Protein AF-A0A847ND89-F1 (afdb_monomer_lite)

Sequence (119 aa):
FMDPLADKLLVTGAFLVLIQFGRIEAWMVFVILAREFAVSGLRTLAAAQNVIIAASSYGKIKTVAQIIAIVVLLLDNYPFSIINLPMDFIMTYASLIITVISGIDYFIKNMHILKKYKQ

pLDDT: mean 84.26, std 10.6, range [39.5, 95.25]

Structure (mmCIF, N/CA/C/O backbone):
data_AF-A0A847ND89-F1
#
_entry.id   AF-A0A847ND89-F1
#
loop_
_atom_site.group_PDB
_atom_site.id
_atom_site.type_symbol
_atom_site.label_atom_id
_atom_site.label_alt_id
_atom_site.label_comp_id
_atom_site.label_asym_id
_atom_site.label_entity_id
_atom_site.label_seq_id
_atom_site.pdbx_PDB_ins_code
_atom_site.Cartn_x
_atom_site.Cartn_y
_atom_site.Cartn_z
_atom_site.occupancy
_atom_site.B_iso_or_equiv
_atom_site.auth_seq_id
_atom_site.auth_comp_id
_atom_site.auth_asym_id
_atom_site.auth_atom_id
_atom_site.pdbx_PDB_model_num
ATOM 1 N N . PHE A 1 1 ? -11.890 16.194 3.950 1.00 59.97 1 PHE A N 1
ATOM 2 C CA . PHE A 1 1 ? -12.329 14.820 3.600 1.00 59.97 1 PHE A CA 1
ATOM 3 C C . PHE A 1 1 ? -11.927 14.386 2.189 1.00 59.97 1 PHE A C 1
ATOM 5 O O . PHE A 1 1 ? -11.955 13.188 1.938 1.00 59.97 1 PHE A O 1
ATOM 12 N N . MET A 1 2 ? -11.542 15.300 1.286 1.00 68.19 2 MET A N 1
ATOM 13 C CA . MET A 1 2 ? -11.107 14.937 -0.071 1.00 68.19 2 MET A CA 1
ATOM 14 C C . MET A 1 2 ? -9.680 14.366 -0.109 1.00 68.19 2 MET A C 1
ATOM 16 O O . MET A 1 2 ? -9.445 13.410 -0.840 1.00 68.19 2 MET A O 1
ATOM 20 N N . ASP A 1 3 ? -8.770 14.861 0.733 1.00 76.19 3 ASP A N 1
ATOM 21 C CA . ASP A 1 3 ? -7.351 14.455 0.705 1.00 76.19 3 ASP A CA 1
ATOM 22 C C . ASP A 1 3 ? -7.141 12.939 0.928 1.00 76.19 3 ASP A C 1
ATOM 24 O O . ASP A 1 3 ? -6.522 12.293 0.086 1.00 76.19 3 ASP A O 1
ATOM 28 N N . PRO A 1 4 ? -7.768 12.290 1.935 1.00 73.38 4 PRO A N 1
ATOM 29 C CA . PRO A 1 4 ? -7.612 10.844 2.141 1.00 73.38 4 PRO A CA 1
ATOM 30 C C . PRO A 1 4 ? -8.290 9.977 1.068 1.00 73.38 4 PRO A C 1
ATOM 32 O O . PRO A 1 4 ? -8.044 8.771 0.987 1.00 73.38 4 PRO A O 1
ATOM 35 N N . LEU A 1 5 ? -9.215 10.559 0.300 1.00 77.25 5 LEU A N 1
ATOM 36 C CA . LEU A 1 5 ? -9.884 9.887 -0.809 1.00 77.25 5 LEU A CA 1
ATOM 37 C C . LEU A 1 5 ? -9.002 9.928 -2.060 1.00 77.25 5 LEU A C 1
ATOM 39 O O . LEU A 1 5 ? -8.850 8.902 -2.721 1.00 77.25 5 LEU A O 1
ATOM 43 N N . ALA A 1 6 ? -8.370 11.073 -2.327 1.00 86.12 6 ALA A N 1
ATOM 44 C CA . ALA A 1 6 ? -7.402 11.228 -3.405 1.00 86.12 6 ALA A CA 1
ATOM 45 C C . ALA A 1 6 ? -6.213 10.267 -3.242 1.00 86.12 6 ALA A C 1
ATOM 47 O O . ALA A 1 6 ? -5.874 9.562 -4.190 1.00 86.12 6 ALA A O 1
ATOM 48 N N . ASP A 1 7 ? -5.661 10.143 -2.030 1.00 82.19 7 ASP A N 1
ATOM 49 C CA . ASP A 1 7 ? -4.548 9.224 -1.746 1.00 82.19 7 ASP A CA 1
ATOM 50 C C . ASP A 1 7 ? -4.887 7.768 -2.100 1.00 82.19 7 ASP A C 1
ATOM 52 O O . ASP A 1 7 ? -4.098 7.049 -2.717 1.00 82.19 7 ASP A O 1
ATOM 56 N N . LYS A 1 8 ? -6.098 7.319 -1.752 1.00 82.75 8 LYS A N 1
ATOM 57 C CA . LYS A 1 8 ? -6.554 5.958 -2.065 1.00 82.75 8 LYS A CA 1
ATOM 58 C C . LYS A 1 8 ? -6.762 5.752 -3.554 1.00 82.75 8 LYS A C 1
ATOM 60 O O . LYS A 1 8 ? -6.426 4.681 -4.060 1.00 82.75 8 LYS A O 1
ATOM 65 N N . LEU A 1 9 ? -7.313 6.747 -4.246 1.00 88.62 9 LEU A N 1
ATOM 66 C CA . LEU A 1 9 ? -7.486 6.689 -5.695 1.00 88.62 9 LEU A CA 1
ATOM 67 C C . LEU A 1 9 ? -6.137 6.637 -6.411 1.00 88.62 9 LEU A C 1
ATOM 69 O O . LEU A 1 9 ? -5.992 5.846 -7.336 1.00 88.62 9 LEU A O 1
ATOM 73 N N . LEU A 1 10 ? -5.141 7.394 -5.946 1.00 90.06 10 LEU A N 1
ATOM 74 C CA . LEU A 1 10 ? -3.787 7.377 -6.498 1.00 90.06 10 LEU A CA 1
ATOM 75 C C . LEU A 1 10 ? -3.145 5.992 -6.365 1.00 90.06 10 LEU A C 1
ATOM 77 O O . LEU A 1 10 ? -2.677 5.431 -7.355 1.00 90.06 10 LEU A O 1
ATOM 81 N N . VAL A 1 11 ? -3.179 5.402 -5.166 1.00 89.44 11 VAL A N 1
ATOM 82 C CA . VAL A 1 11 ? -2.620 4.060 -4.925 1.00 89.44 11 VAL A CA 1
ATOM 83 C C . VAL A 1 11 ? -3.372 2.992 -5.724 1.00 89.44 11 VAL A C 1
ATOM 85 O O . VAL A 1 11 ? -2.754 2.112 -6.319 1.00 89.44 11 VAL A O 1
ATOM 88 N N . THR A 1 12 ? -4.703 3.079 -5.779 1.00 91.12 12 THR A N 1
ATOM 89 C CA . THR A 1 12 ? -5.534 2.137 -6.544 1.00 91.12 12 THR A CA 1
ATOM 90 C C . THR A 1 12 ? -5.259 2.250 -8.043 1.00 91.12 12 THR A C 1
ATOM 92 O O . THR A 1 12 ? -5.064 1.234 -8.703 1.00 91.12 12 THR A O 1
ATOM 95 N N . GLY A 1 13 ? -5.179 3.471 -8.576 1.00 93.44 13 GLY A N 1
ATOM 96 C CA . GLY A 1 13 ? -4.860 3.730 -9.978 1.00 93.44 13 GLY A CA 1
ATOM 97 C C . GLY A 1 13 ? -3.484 3.194 -10.367 1.00 93.44 13 GLY A C 1
ATOM 98 O O . GLY A 1 13 ? -3.361 2.533 -11.395 1.00 93.44 13 GLY A O 1
ATOM 99 N N . ALA A 1 14 ? -2.474 3.387 -9.512 1.00 93.00 14 ALA A N 1
ATOM 100 C CA . ALA A 1 14 ? -1.143 2.828 -9.731 1.00 93.00 14 ALA A CA 1
ATOM 101 C C . ALA A 1 14 ? -1.179 1.295 -9.854 1.00 93.00 14 ALA A C 1
ATOM 103 O O . ALA A 1 14 ? -0.618 0.743 -10.797 1.00 93.00 14 ALA A O 1
ATOM 104 N N . PHE A 1 15 ? -1.891 0.596 -8.962 1.00 93.06 15 PHE A N 1
ATOM 105 C CA . PHE A 1 15 ? -2.023 -0.859 -9.070 1.00 93.06 15 PHE A CA 1
ATOM 106 C C . PHE A 1 15 ? -2.792 -1.313 -10.307 1.00 93.06 15 PHE A C 1
ATOM 108 O O . PHE A 1 15 ? -2.399 -2.302 -10.915 1.00 93.06 15 PHE A O 1
ATOM 115 N N . LEU A 1 16 ? -3.859 -0.611 -10.698 1.00 94.00 16 LEU A N 1
ATOM 116 C CA . LEU A 1 16 ? -4.618 -0.954 -11.904 1.00 94.00 16 LEU A CA 1
ATOM 117 C C . LEU A 1 16 ? -3.744 -0.882 -13.159 1.00 94.00 16 LEU A C 1
ATOM 119 O O . LEU A 1 16 ? -3.769 -1.796 -13.980 1.00 94.00 16 LEU A O 1
ATOM 123 N N . VAL A 1 17 ? -2.924 0.163 -13.270 1.00 94.69 17 VAL A N 1
ATOM 124 C CA . VAL A 1 17 ? -1.956 0.307 -14.363 1.00 94.69 17 VAL A CA 1
ATOM 125 C C . VAL A 1 17 ? -0.917 -0.819 -14.324 1.00 94.69 17 VAL A C 1
ATOM 127 O O . VAL A 1 17 ? -0.616 -1.419 -15.352 1.00 94.69 17 VAL A O 1
ATOM 130 N N . LEU A 1 18 ? -0.407 -1.175 -13.142 1.00 93.25 18 LEU A N 1
ATOM 131 C CA . LEU A 1 18 ? 0.553 -2.275 -12.990 1.00 93.25 18 LEU A CA 1
ATOM 132 C C . LEU A 1 18 ? -0.039 -3.649 -13.349 1.00 93.25 18 LEU A C 1
ATOM 134 O O . LEU A 1 18 ? 0.671 -4.471 -13.928 1.00 93.25 18 LEU A O 1
ATOM 138 N N . ILE A 1 19 ? -1.323 -3.889 -13.058 1.00 94.94 19 ILE A N 1
ATOM 139 C CA . ILE A 1 19 ? -2.045 -5.088 -13.519 1.00 94.94 19 ILE A CA 1
ATOM 140 C C . ILE A 1 19 ? -2.109 -5.096 -15.047 1.00 94.94 19 ILE A C 1
ATOM 142 O O . ILE A 1 19 ? -1.826 -6.117 -15.665 1.00 94.94 19 ILE A O 1
ATOM 146 N N . GLN A 1 20 ? -2.456 -3.962 -15.664 1.00 94.88 20 GLN A N 1
ATOM 147 C CA . GLN A 1 20 ? -2.557 -3.850 -17.121 1.00 94.88 20 GLN A CA 1
ATOM 148 C C . GLN A 1 20 ? -1.221 -4.141 -17.820 1.00 94.88 20 GLN A C 1
ATOM 150 O O . GLN A 1 20 ? -1.211 -4.738 -18.894 1.00 94.88 20 GLN A O 1
ATOM 155 N N . PHE A 1 21 ? -0.100 -3.762 -17.203 1.00 92.94 21 PHE A N 1
ATOM 156 C CA . PHE A 1 21 ? 1.243 -4.087 -17.688 1.00 92.94 21 PHE A CA 1
ATOM 157 C C . PHE A 1 21 ? 1.720 -5.505 -17.329 1.00 92.94 21 PHE A C 1
ATOM 159 O O . PHE A 1 21 ? 2.850 -5.856 -17.652 1.00 92.94 21 PHE A O 1
ATOM 166 N N . GLY A 1 22 ? 0.899 -6.320 -16.658 1.00 90.75 22 GLY A N 1
ATOM 167 C CA . GLY A 1 22 ? 1.260 -7.684 -16.262 1.00 90.75 22 GLY A CA 1
ATOM 168 C C . GLY A 1 22 ? 2.357 -7.756 -15.196 1.00 90.75 22 GLY A C 1
ATOM 169 O O . GLY A 1 22 ? 3.008 -8.785 -15.061 1.00 90.75 22 GLY A O 1
ATOM 170 N N . ARG A 1 23 ? 2.585 -6.669 -14.447 1.00 90.31 23 ARG A N 1
ATOM 171 C CA . ARG A 1 23 ? 3.659 -6.581 -13.440 1.00 90.31 23 ARG A CA 1
ATOM 172 C C . ARG A 1 23 ? 3.232 -7.052 -12.055 1.00 90.31 23 ARG A C 1
ATOM 174 O O . ARG A 1 23 ? 4.070 -7.347 -11.213 1.00 90.31 23 ARG A O 1
ATOM 181 N N . ILE A 1 24 ? 1.930 -7.099 -11.797 1.00 93.12 24 ILE A N 1
ATOM 182 C CA . ILE A 1 24 ? 1.368 -7.597 -10.544 1.00 93.12 24 ILE A CA 1
ATOM 183 C C . ILE A 1 24 ? 0.079 -8.360 -10.817 1.00 93.12 24 ILE A C 1
ATOM 185 O O . ILE A 1 24 ? -0.744 -7.960 -11.640 1.00 93.12 24 ILE A O 1
ATOM 189 N N . GLU A 1 25 ? -0.113 -9.445 -10.079 1.00 94.12 25 GLU A N 1
ATOM 190 C CA . GLU A 1 25 ? -1.316 -10.256 -10.172 1.00 94.12 25 GLU A CA 1
ATOM 191 C C . GLU A 1 25 ? -2.529 -9.539 -9.566 1.00 94.12 25 GLU A C 1
ATOM 193 O O . GLU A 1 25 ? -2.489 -9.030 -8.439 1.00 94.12 25 GLU A O 1
ATOM 198 N N . ALA A 1 26 ? -3.656 -9.563 -10.282 1.00 93.50 26 ALA A N 1
ATOM 199 C CA . ALA A 1 26 ? -4.879 -8.873 -9.869 1.00 93.50 26 ALA A CA 1
ATOM 200 C C . ALA A 1 26 ? -5.398 -9.332 -8.493 1.00 93.50 26 ALA A C 1
ATOM 202 O O . ALA A 1 26 ? -5.933 -8.528 -7.727 1.00 93.50 26 ALA A O 1
ATOM 203 N N . TRP A 1 27 ? -5.202 -10.606 -8.138 1.00 95.25 27 TRP A N 1
ATOM 204 C CA . TRP A 1 27 ? -5.627 -11.139 -6.843 1.00 95.25 27 TRP A CA 1
ATOM 205 C C . TRP A 1 27 ? -4.839 -10.532 -5.669 1.00 95.25 27 TRP A C 1
ATOM 207 O O . TRP A 1 27 ? -5.415 -10.304 -4.605 1.00 95.25 27 TRP A O 1
ATOM 217 N N . MET A 1 28 ? -3.551 -10.208 -5.854 1.00 92.81 28 MET A N 1
ATOM 218 C CA . MET A 1 28 ? -2.737 -9.563 -4.813 1.00 92.81 28 MET A CA 1
ATOM 219 C C . MET A 1 28 ? -3.242 -8.147 -4.556 1.00 92.81 28 MET A C 1
ATOM 221 O O . MET A 1 28 ? -3.460 -7.749 -3.410 1.00 92.81 28 MET A O 1
ATOM 225 N N . VAL A 1 29 ? -3.492 -7.403 -5.636 1.00 92.81 29 VAL A N 1
ATOM 226 C CA . VAL A 1 29 ? -4.066 -6.056 -5.571 1.00 92.81 29 VAL A CA 1
ATOM 227 C C . VAL A 1 29 ? -5.436 -6.087 -4.903 1.00 92.81 29 VAL A C 1
ATOM 229 O O . VAL A 1 29 ? -5.707 -5.261 -4.032 1.00 92.81 29 VAL A O 1
ATOM 232 N N . PHE A 1 30 ? -6.282 -7.061 -5.243 1.00 93.50 30 PHE A N 1
ATOM 233 C CA . PHE A 1 30 ? -7.589 -7.222 -4.616 1.00 93.50 30 PHE A CA 1
ATOM 234 C C . PHE A 1 30 ? -7.482 -7.382 -3.093 1.00 93.50 30 PHE A C 1
ATOM 236 O O . PHE A 1 30 ? -8.166 -6.667 -2.363 1.00 93.50 30 PHE A O 1
ATOM 243 N N . VAL A 1 31 ? -6.592 -8.251 -2.597 1.00 92.81 31 VAL A N 1
ATOM 244 C CA . VAL A 1 31 ? -6.370 -8.439 -1.149 1.00 92.81 31 VAL A CA 1
ATOM 245 C C . VAL A 1 31 ? -5.916 -7.138 -0.484 1.00 92.81 31 VAL A C 1
ATOM 247 O O . VAL A 1 31 ? -6.422 -6.760 0.578 1.00 92.81 31 VAL A O 1
ATOM 250 N N . ILE A 1 32 ? -4.986 -6.430 -1.124 1.00 90.75 32 ILE A N 1
ATOM 251 C CA . ILE A 1 32 ? -4.454 -5.164 -0.624 1.00 90.75 32 ILE A CA 1
ATOM 252 C C . ILE A 1 32 ? -5.562 -4.107 -0.507 1.00 90.75 32 ILE A C 1
ATOM 254 O O . ILE A 1 32 ? -5.700 -3.466 0.538 1.00 90.75 32 ILE A O 1
ATOM 258 N N . LEU A 1 33 ? -6.378 -3.946 -1.552 1.00 90.50 33 LEU A N 1
ATOM 259 C CA . LEU A 1 33 ? -7.484 -2.989 -1.577 1.00 90.50 33 LEU A CA 1
ATOM 260 C C . LEU A 1 33 ? -8.596 -3.375 -0.599 1.00 90.50 33 LEU A C 1
ATOM 262 O O . LEU A 1 33 ? -9.061 -2.523 0.159 1.00 90.50 33 LEU A O 1
ATOM 266 N N . ALA A 1 34 ? -8.987 -4.651 -0.556 1.00 90.44 34 ALA A N 1
ATOM 267 C CA . ALA A 1 34 ? -10.001 -5.155 0.366 1.00 90.44 34 ALA A CA 1
ATOM 268 C C . ALA A 1 34 ? -9.657 -4.795 1.815 1.00 90.44 34 ALA A C 1
ATOM 270 O O . ALA A 1 34 ? -10.502 -4.274 2.545 1.00 90.44 34 ALA A O 1
ATOM 271 N N . ARG A 1 35 ? -8.390 -4.968 2.214 1.00 87.12 35 ARG A N 1
ATOM 272 C CA . ARG A 1 35 ? -7.907 -4.557 3.537 1.00 87.12 35 ARG A CA 1
ATOM 273 C C . ARG A 1 35 ? -8.052 -3.052 3.764 1.00 87.12 35 ARG A C 1
ATOM 275 O O . ARG A 1 35 ? -8.475 -2.644 4.846 1.00 87.12 35 ARG A O 1
ATOM 282 N N . GLU A 1 36 ? -7.694 -2.216 2.790 1.00 85.31 36 GLU A N 1
ATOM 283 C CA . GLU A 1 36 ? -7.787 -0.753 2.917 1.00 85.31 36 GLU A CA 1
ATOM 284 C C . GLU A 1 36 ? -9.221 -0.272 3.130 1.00 85.31 36 GLU A C 1
ATOM 286 O O . GLU A 1 36 ? -9.473 0.563 4.010 1.00 85.31 36 GLU A O 1
ATOM 291 N N . PHE A 1 37 ? -10.164 -0.827 2.369 1.00 86.00 37 PHE A N 1
ATOM 292 C CA . PHE A 1 37 ? -11.586 -0.541 2.533 1.00 86.00 37 PHE A CA 1
ATOM 293 C C . PHE A 1 37 ? -12.106 -1.057 3.874 1.00 86.00 37 PHE A C 1
ATOM 295 O O . PHE A 1 37 ? -12.782 -0.315 4.583 1.00 86.00 37 PHE A O 1
ATOM 302 N N . ALA A 1 38 ? -11.728 -2.272 4.271 1.00 87.00 38 ALA A N 1
ATOM 303 C CA . ALA A 1 38 ? -12.172 -2.902 5.508 1.00 87.00 38 ALA A CA 1
ATOM 304 C C . ALA A 1 38 ? -11.736 -2.123 6.765 1.00 87.00 38 ALA A C 1
ATOM 306 O O . ALA A 1 38 ? -12.560 -1.805 7.624 1.00 87.00 38 ALA A O 1
ATOM 307 N N . VAL A 1 39 ? -10.459 -1.734 6.851 1.00 84.69 39 VAL A N 1
ATOM 308 C CA . VAL A 1 39 ? -9.931 -0.935 7.974 1.00 84.69 39 VAL A CA 1
ATOM 309 C C . VAL A 1 39 ? -10.540 0.466 8.002 1.00 84.69 39 VAL A C 1
ATOM 311 O O . VAL A 1 39 ? -10.869 0.982 9.070 1.00 84.69 39 VAL A O 1
ATOM 314 N N . SER A 1 40 ? -10.730 1.080 6.833 1.00 85.31 40 SER A N 1
ATOM 315 C CA . SER A 1 40 ? -11.376 2.392 6.739 1.00 85.31 40 SER A CA 1
ATOM 316 C C . SER A 1 40 ? -12.837 2.339 7.176 1.00 85.31 40 SER A C 1
ATOM 318 O O . SER A 1 40 ? -13.263 3.181 7.959 1.00 85.31 40 SER A O 1
ATOM 320 N N . GLY A 1 41 ? -13.584 1.330 6.719 1.00 85.81 41 GLY A N 1
ATOM 321 C CA . GLY A 1 41 ? -14.973 1.110 7.107 1.00 85.81 41 GLY A CA 1
ATOM 322 C C . GLY A 1 41 ? -15.109 0.890 8.609 1.00 85.81 41 GLY A C 1
ATOM 323 O O . GLY A 1 41 ? -15.934 1.539 9.246 1.00 85.81 41 GLY A O 1
ATOM 324 N N . LEU A 1 42 ? -14.235 0.069 9.202 1.00 84.00 42 LEU A N 1
ATOM 325 C CA . LEU A 1 42 ? -14.232 -0.167 10.646 1.00 84.00 42 LEU A CA 1
ATOM 326 C C . LEU A 1 42 ? -14.011 1.122 11.447 1.00 84.00 42 LEU A C 1
ATOM 328 O O . LEU A 1 42 ? -14.706 1.368 12.432 1.00 84.00 42 LEU A O 1
ATOM 332 N N . ARG A 1 43 ? -13.081 1.976 11.004 1.00 82.81 43 ARG A N 1
ATOM 333 C CA . ARG A 1 43 ? -12.848 3.285 11.629 1.00 82.81 43 ARG A CA 1
ATOM 334 C C . ARG A 1 43 ? -14.056 4.200 11.527 1.00 82.81 43 ARG A C 1
ATOM 336 O O . ARG A 1 43 ? -14.387 4.853 12.511 1.00 82.81 43 ARG A O 1
ATOM 343 N N . THR A 1 44 ? -14.700 4.251 10.364 1.00 84.31 44 THR A N 1
ATOM 344 C CA . THR A 1 44 ? -15.897 5.074 10.165 1.00 84.31 44 THR A CA 1
ATOM 345 C C . THR A 1 44 ? -17.043 4.599 11.058 1.00 84.31 44 THR A C 1
ATOM 347 O O . THR A 1 44 ? -17.691 5.423 11.698 1.00 84.31 44 THR A O 1
ATOM 350 N N . LEU A 1 45 ? -17.249 3.283 11.174 1.00 83.94 45 LEU A N 1
ATOM 351 C CA . LEU A 1 45 ? -18.269 2.704 12.055 1.00 83.94 45 LEU A CA 1
ATOM 352 C C . LEU A 1 45 ? -17.998 3.002 13.536 1.00 83.94 45 LEU A C 1
ATOM 354 O O . LEU A 1 45 ? -18.919 3.363 14.262 1.00 83.94 45 LEU A O 1
ATOM 358 N N . ALA A 1 46 ? -16.746 2.896 13.985 1.00 83.31 46 ALA A N 1
ATOM 359 C CA . ALA A 1 46 ? -16.383 3.213 15.365 1.00 83.31 46 ALA A CA 1
ATOM 360 C C . ALA A 1 46 ? -16.523 4.712 15.679 1.00 83.31 46 ALA A C 1
ATOM 362 O O . ALA A 1 46 ? -17.047 5.079 16.731 1.00 83.31 46 ALA A O 1
ATOM 363 N N . ALA A 1 47 ? -16.130 5.582 14.741 1.00 83.38 47 ALA A N 1
ATOM 364 C CA . ALA A 1 47 ? -16.281 7.028 14.882 1.00 83.38 47 ALA A CA 1
ATOM 365 C C . ALA A 1 47 ? -17.756 7.448 14.994 1.00 83.38 47 ALA A C 1
ATOM 367 O O . ALA A 1 47 ? -18.076 8.315 15.803 1.00 83.38 47 ALA A O 1
ATOM 368 N N . ALA A 1 48 ? -18.661 6.786 14.262 1.00 83.31 48 ALA A N 1
ATOM 369 C CA . ALA A 1 48 ? -20.105 7.003 14.386 1.00 83.31 48 ALA A CA 1
ATOM 370 C C . ALA A 1 48 ? -20.656 6.676 15.791 1.00 83.31 48 ALA A C 1
ATOM 372 O O . ALA A 1 48 ? -21.740 7.127 16.146 1.00 83.31 48 ALA A O 1
ATOM 373 N N . GLN A 1 49 ? -19.907 5.922 16.602 1.00 80.12 49 GLN A N 1
ATOM 374 C CA . GLN A 1 49 ? -20.256 5.553 17.977 1.00 80.12 49 GLN A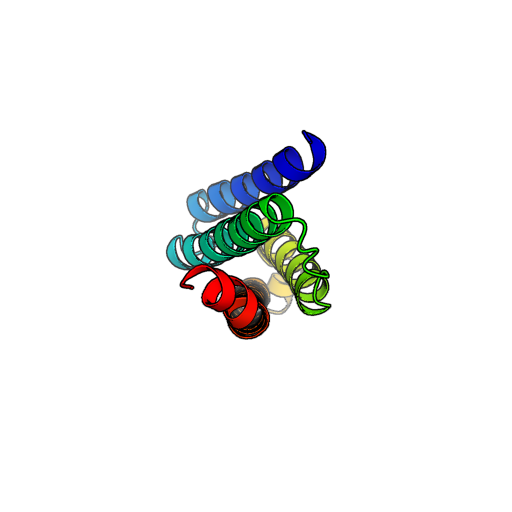 CA 1
ATOM 375 C C . GLN A 1 49 ? -19.449 6.324 19.028 1.00 80.12 49 GLN A C 1
ATOM 377 O O . GLN A 1 49 ? -19.428 5.935 20.194 1.00 80.12 49 GLN A O 1
ATOM 382 N N . ASN A 1 50 ? -18.758 7.398 18.634 1.00 81.31 50 ASN A N 1
ATOM 383 C CA . ASN A 1 50 ? -17.837 8.149 19.493 1.00 81.31 50 ASN A CA 1
ATOM 384 C C . ASN A 1 50 ? -16.681 7.299 20.062 1.00 81.31 50 ASN A C 1
ATOM 386 O O . ASN A 1 50 ? -16.061 7.676 21.057 1.00 81.31 50 ASN A O 1
ATOM 390 N N . VAL A 1 51 ? -16.355 6.165 19.427 1.00 79.75 51 VAL A N 1
ATOM 391 C CA . VAL A 1 51 ? -15.193 5.343 19.783 1.00 79.75 51 VAL A CA 1
ATOM 392 C C . VAL A 1 51 ? -14.042 5.671 18.842 1.00 79.75 51 VAL A C 1
ATOM 394 O O . VAL A 1 51 ? -14.095 5.429 17.635 1.00 79.75 51 VAL A O 1
ATOM 397 N N . ILE A 1 52 ? -12.960 6.204 19.404 1.00 74.81 52 ILE A N 1
ATOM 398 C CA . ILE A 1 52 ? -11.764 6.551 18.639 1.00 74.81 52 ILE A CA 1
ATOM 399 C C . ILE A 1 52 ? -10.848 5.330 18.587 1.00 74.81 52 ILE A C 1
ATOM 401 O O . ILE A 1 52 ? -10.179 4.996 19.564 1.00 74.81 52 ILE A O 1
ATOM 405 N N . ILE A 1 53 ? -10.787 4.673 17.428 1.00 76.56 53 ILE A N 1
ATOM 406 C CA . ILE A 1 53 ? -9.781 3.637 17.189 1.00 76.56 53 ILE A CA 1
ATOM 407 C C . ILE A 1 53 ? -8.448 4.309 16.857 1.00 76.56 53 ILE A C 1
ATOM 409 O O . ILE A 1 53 ? -8.298 4.938 15.804 1.00 76.56 53 ILE A O 1
ATOM 413 N N . ALA A 1 54 ? -7.465 4.141 17.741 1.00 69.44 54 ALA A N 1
ATOM 414 C CA . ALA A 1 54 ? -6.108 4.616 17.512 1.00 69.44 54 ALA A CA 1
ATOM 415 C C . ALA A 1 54 ? -5.473 3.933 16.287 1.00 69.44 54 ALA A C 1
ATOM 417 O O . ALA A 1 54 ? -5.662 2.740 16.028 1.00 69.44 54 ALA A O 1
ATOM 418 N N . ALA A 1 55 ? -4.692 4.695 15.521 1.00 64.75 55 ALA A N 1
ATOM 419 C CA . ALA A 1 55 ? -3.924 4.148 14.411 1.00 64.75 55 ALA A CA 1
ATOM 420 C C . ALA A 1 55 ? -2.839 3.198 14.946 1.00 64.75 55 ALA A C 1
ATOM 422 O O . ALA A 1 55 ? -2.024 3.593 15.778 1.00 64.75 55 ALA A O 1
ATOM 423 N N . SER A 1 56 ? -2.808 1.951 14.468 1.00 69.62 56 SER A N 1
ATOM 424 C CA . SER A 1 56 ? -1.749 1.009 14.840 1.00 69.62 56 SER A CA 1
ATOM 425 C C . SER A 1 56 ? -0.457 1.311 14.071 1.00 69.62 56 SER A C 1
ATOM 427 O O . SER A 1 56 ? -0.493 1.700 12.900 1.00 69.62 56 SER A O 1
ATOM 429 N N . SER A 1 57 ? 0.703 1.090 14.700 1.00 71.94 57 SER A N 1
ATOM 430 C CA . SER A 1 57 ? 2.022 1.262 14.061 1.00 71.94 57 SER A CA 1
ATOM 431 C C . SER A 1 57 ? 2.190 0.407 12.798 1.00 71.94 57 SER A C 1
ATOM 433 O O . SER A 1 57 ? 2.873 0.816 11.860 1.00 71.94 57 SER A O 1
ATOM 435 N N . TYR A 1 58 ? 1.487 -0.727 12.719 1.00 72.31 58 TYR A N 1
ATOM 436 C CA . TYR A 1 58 ? 1.433 -1.584 11.534 1.00 72.31 58 TYR A CA 1
ATOM 437 C C . TYR A 1 58 ? 0.871 -0.875 10.296 1.00 72.31 58 TYR A C 1
ATOM 439 O O . TYR A 1 58 ? 1.268 -1.200 9.180 1.00 72.31 58 TYR A O 1
ATOM 447 N N . GLY A 1 59 ? -0.007 0.120 10.473 1.00 71.06 59 GLY A N 1
ATOM 448 C CA . GLY A 1 59 ? -0.515 0.931 9.368 1.00 71.06 59 GLY A CA 1
ATOM 449 C C . GLY A 1 59 ? 0.587 1.725 8.662 1.00 71.06 59 GLY A C 1
ATOM 450 O O . GLY A 1 59 ? 0.588 1.791 7.438 1.00 71.06 59 GLY A O 1
ATOM 451 N N . LYS A 1 60 ? 1.564 2.252 9.416 1.00 78.19 60 LYS A N 1
ATOM 452 C CA . LYS A 1 60 ? 2.701 3.008 8.858 1.00 78.19 60 LYS A CA 1
ATOM 453 C C . LYS A 1 60 ? 3.674 2.108 8.098 1.00 78.19 60 LYS A C 1
ATOM 455 O O . LYS A 1 60 ? 4.125 2.459 7.014 1.00 78.19 60 LYS A O 1
ATOM 460 N N . ILE A 1 61 ? 3.983 0.935 8.652 1.00 82.62 61 ILE A N 1
ATOM 461 C CA . ILE A 1 61 ? 4.892 -0.030 8.009 1.00 82.62 61 ILE A CA 1
ATOM 462 C C . ILE A 1 61 ? 4.288 -0.507 6.686 1.00 82.62 61 ILE A C 1
ATOM 464 O O . ILE A 1 61 ? 4.972 -0.550 5.666 1.00 82.62 61 ILE A O 1
ATOM 468 N N . LYS A 1 62 ? 2.980 -0.784 6.685 1.00 84.56 62 LYS A N 1
ATOM 469 C CA . LYS A 1 62 ? 2.234 -1.172 5.490 1.00 84.56 62 LYS A CA 1
ATOM 470 C C . LYS A 1 62 ? 2.309 -0.111 4.393 1.00 84.56 62 LYS A C 1
ATOM 472 O O . LYS A 1 62 ? 2.571 -0.463 3.248 1.00 84.56 62 LYS A O 1
ATOM 477 N N . THR A 1 63 ? 2.102 1.170 4.711 1.00 84.44 63 THR A N 1
ATOM 478 C CA . THR A 1 63 ? 2.136 2.229 3.686 1.00 84.44 63 THR A CA 1
ATOM 479 C C . THR A 1 63 ? 3.523 2.379 3.076 1.00 84.44 63 THR A C 1
ATOM 481 O O . THR A 1 63 ? 3.635 2.491 1.861 1.00 84.44 63 THR A O 1
ATOM 484 N N . VAL A 1 64 ? 4.579 2.301 3.892 1.00 86.88 64 VAL A N 1
ATOM 485 C CA . VAL A 1 64 ? 5.961 2.340 3.394 1.00 86.88 64 VAL A CA 1
ATOM 486 C C . VAL A 1 64 ? 6.240 1.145 2.479 1.00 86.88 64 VAL A C 1
ATOM 488 O O . VAL A 1 64 ? 6.675 1.337 1.348 1.00 86.88 64 VAL A O 1
ATOM 491 N N . ALA A 1 65 ? 5.912 -0.076 2.913 1.00 88.44 65 ALA A N 1
ATOM 492 C CA . ALA A 1 65 ? 6.124 -1.284 2.112 1.00 88.44 65 ALA A CA 1
ATOM 493 C C . ALA A 1 65 ? 5.367 -1.246 0.774 1.00 88.44 65 ALA A C 1
ATOM 495 O O . ALA A 1 65 ? 5.883 -1.666 -0.257 1.00 88.44 65 ALA A O 1
ATOM 496 N N . GLN A 1 66 ? 4.141 -0.725 0.775 1.00 89.31 66 GLN A N 1
ATOM 497 C CA . GLN A 1 66 ? 3.311 -0.619 -0.422 1.00 89.31 66 GLN A CA 1
ATOM 498 C C . GLN A 1 66 ? 3.835 0.420 -1.416 1.00 89.31 66 GLN A C 1
ATOM 500 O O . GLN A 1 66 ? 3.865 0.144 -2.611 1.00 89.31 66 GLN A O 1
ATOM 505 N N . ILE A 1 67 ? 4.286 1.582 -0.939 1.00 91.12 67 ILE A N 1
ATOM 506 C CA . ILE A 1 67 ? 4.895 2.600 -1.802 1.00 91.12 67 ILE A CA 1
ATOM 507 C C . ILE A 1 67 ? 6.178 2.054 -2.435 1.00 91.12 67 ILE A C 1
ATOM 509 O O . ILE A 1 67 ? 6.361 2.200 -3.640 1.00 91.12 67 ILE A O 1
ATOM 513 N N . ILE A 1 68 ? 7.032 1.374 -1.660 1.00 90.19 68 ILE A N 1
ATOM 514 C CA . ILE A 1 68 ? 8.263 0.774 -2.196 1.00 90.19 68 ILE A CA 1
ATOM 515 C C . ILE A 1 68 ? 7.926 -0.281 -3.258 1.00 90.19 68 ILE A C 1
ATOM 517 O O . ILE A 1 68 ? 8.525 -0.260 -4.330 1.00 90.19 68 ILE A O 1
ATOM 521 N N . ALA A 1 69 ? 6.939 -1.151 -3.012 1.00 90.25 69 ALA A N 1
ATOM 522 C CA . ALA A 1 69 ? 6.490 -2.133 -4.001 1.00 90.25 69 ALA A CA 1
ATOM 523 C C . ALA A 1 69 ? 6.041 -1.462 -5.308 1.00 90.25 69 ALA A C 1
ATOM 525 O O . ALA A 1 69 ? 6.506 -1.840 -6.379 1.00 90.25 69 ALA A O 1
ATOM 526 N N . ILE A 1 70 ? 5.199 -0.426 -5.223 1.00 90.69 70 ILE A N 1
ATOM 527 C CA . ILE A 1 70 ? 4.725 0.322 -6.396 1.00 90.69 70 ILE A CA 1
ATOM 528 C C . ILE A 1 70 ? 5.898 0.941 -7.162 1.00 90.69 70 ILE A C 1
ATOM 530 O O . ILE A 1 70 ? 5.945 0.826 -8.381 1.00 90.69 70 ILE A O 1
ATOM 534 N N . VAL A 1 71 ? 6.855 1.570 -6.474 1.00 92.44 71 VAL A N 1
ATOM 535 C CA . VAL A 1 71 ? 8.015 2.203 -7.122 1.00 92.44 71 VAL A CA 1
ATOM 536 C C . VAL A 1 71 ? 8.877 1.170 -7.847 1.00 92.44 71 VAL A C 1
ATOM 538 O O . VAL A 1 71 ? 9.213 1.380 -9.009 1.00 92.44 71 VAL A O 1
ATOM 541 N N . VAL A 1 72 ? 9.198 0.043 -7.205 1.00 91.31 72 VAL A N 1
ATOM 542 C CA . VAL A 1 72 ? 10.011 -1.018 -7.825 1.00 91.31 72 VAL A CA 1
ATOM 543 C C . VAL A 1 72 ? 9.294 -1.623 -9.037 1.00 91.31 72 VAL A C 1
ATOM 545 O O . VAL A 1 72 ? 9.915 -1.822 -10.080 1.00 91.31 72 VAL A O 1
ATOM 548 N N . LEU A 1 73 ? 7.981 -1.848 -8.935 1.00 90.88 73 LEU A N 1
ATOM 549 C CA . LEU A 1 73 ? 7.157 -2.337 -10.042 1.00 90.88 73 LEU A CA 1
ATOM 550 C C . LEU A 1 73 ? 7.072 -1.325 -11.193 1.00 90.88 73 LEU A C 1
ATOM 552 O O . LEU A 1 73 ? 7.132 -1.710 -12.357 1.00 90.88 73 LEU A O 1
ATOM 556 N N . LEU A 1 74 ? 6.949 -0.026 -10.908 1.00 91.38 74 LEU A N 1
ATOM 557 C CA . LEU A 1 74 ? 6.920 1.020 -11.937 1.00 91.38 74 LEU A CA 1
ATOM 558 C C . LEU A 1 74 ? 8.262 1.148 -12.666 1.00 91.38 74 LEU A C 1
ATOM 560 O O . LEU A 1 74 ? 8.276 1.327 -13.884 1.00 91.38 74 LEU A O 1
ATOM 564 N N . LEU A 1 75 ? 9.373 0.991 -11.945 1.00 91.69 75 LEU A N 1
ATOM 565 C CA . LEU A 1 75 ? 10.728 1.015 -12.498 1.00 91.69 75 LEU A CA 1
ATOM 566 C C . LEU A 1 75 ? 11.130 -0.278 -13.214 1.00 91.69 75 LEU A C 1
ATOM 568 O O . LEU A 1 75 ? 12.284 -0.403 -13.612 1.00 91.69 75 LEU A O 1
ATOM 572 N N . ASP A 1 76 ? 10.210 -1.231 -13.381 1.00 88.94 76 ASP A N 1
ATOM 573 C CA . ASP A 1 76 ? 10.492 -2.506 -14.048 1.00 88.94 76 ASP A CA 1
ATOM 574 C C . ASP A 1 76 ? 11.676 -3.239 -13.399 1.00 88.94 76 ASP A C 1
ATOM 576 O O . ASP A 1 76 ? 12.594 -3.723 -14.059 1.00 88.94 76 ASP A O 1
ATOM 580 N N . ASN A 1 77 ? 11.696 -3.229 -12.061 1.00 89.75 77 ASN A N 1
ATOM 581 C CA . ASN A 1 77 ? 12.760 -3.811 -11.253 1.00 89.75 77 ASN A CA 1
ATOM 582 C C . ASN A 1 77 ? 14.152 -3.158 -11.458 1.00 89.75 77 ASN A C 1
ATOM 584 O O . ASN A 1 77 ? 15.152 -3.682 -10.980 1.00 89.75 77 ASN A O 1
ATOM 588 N N . TYR A 1 78 ? 14.276 -2.001 -12.116 1.00 88.19 78 TYR A N 1
ATOM 589 C CA . TYR A 1 78 ? 15.549 -1.277 -12.236 1.00 88.19 78 TYR A CA 1
ATOM 590 C C . TYR A 1 78 ? 15.952 -0.591 -10.912 1.00 88.19 78 TYR A C 1
ATOM 592 O O . TYR A 1 78 ? 15.095 0.008 -10.256 1.00 88.19 78 TYR A O 1
ATOM 600 N N . PRO A 1 79 ? 17.239 -0.606 -10.498 1.00 89.19 79 PRO A N 1
ATOM 601 C CA . PRO A 1 79 ? 18.413 -1.220 -11.139 1.00 89.19 79 PRO A CA 1
ATOM 602 C C . PRO A 1 79 ? 18.652 -2.689 -10.746 1.00 89.19 79 PRO A C 1
ATOM 604 O O . PRO A 1 79 ? 19.647 -3.279 -11.156 1.00 89.19 79 PRO A O 1
ATOM 607 N N . PHE A 1 80 ? 17.776 -3.296 -9.943 1.00 90.06 80 PHE A N 1
ATOM 608 C CA . PHE A 1 80 ? 17.909 -4.686 -9.486 1.00 90.06 80 PHE A CA 1
ATOM 609 C C . PHE A 1 80 ? 17.881 -5.706 -10.635 1.00 90.06 80 PHE A C 1
ATOM 611 O O . PHE A 1 80 ? 18.500 -6.765 -10.535 1.00 90.06 80 PHE A O 1
ATOM 618 N N . SER A 1 81 ? 17.256 -5.350 -11.757 1.00 87.62 81 SER A N 1
ATOM 619 C CA . SER A 1 81 ? 17.296 -6.106 -13.007 1.00 87.62 81 SER A CA 1
ATOM 620 C C . SER A 1 81 ? 18.719 -6.280 -13.548 1.00 87.62 81 SER A C 1
ATOM 622 O O . SER A 1 81 ? 19.030 -7.339 -14.082 1.00 87.62 81 SER A O 1
ATOM 624 N N . ILE A 1 82 ? 19.624 -5.316 -13.324 1.00 90.31 82 ILE A N 1
ATOM 625 C CA . ILE A 1 82 ? 21.037 -5.397 -13.745 1.00 90.31 82 ILE A CA 1
ATOM 626 C C . ILE A 1 82 ? 21.766 -6.538 -13.020 1.00 90.31 82 ILE A C 1
ATOM 628 O O . ILE A 1 82 ? 22.636 -7.190 -13.591 1.00 90.31 82 ILE A O 1
ATOM 632 N N . ILE A 1 83 ? 21.405 -6.790 -11.760 1.00 92.75 83 ILE A N 1
ATOM 633 C CA . ILE A 1 83 ? 22.004 -7.837 -10.922 1.00 92.75 83 ILE A CA 1
ATOM 634 C C . ILE A 1 83 ? 2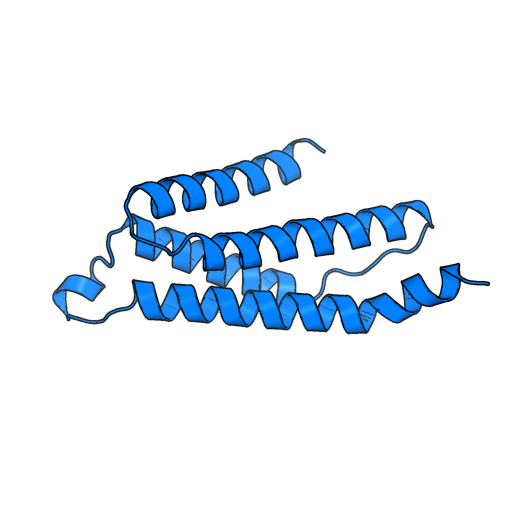1.158 -9.121 -10.883 1.00 92.75 83 ILE A C 1
ATOM 636 O O . ILE A 1 83 ? 21.424 -9.991 -10.058 1.00 92.75 83 ILE A O 1
ATOM 640 N N . ASN A 1 84 ? 20.148 -9.252 -11.757 1.00 89.12 84 ASN A N 1
ATOM 641 C CA . ASN A 1 84 ? 19.192 -10.369 -11.800 1.00 89.12 84 ASN A CA 1
ATOM 642 C C . ASN A 1 84 ? 18.498 -10.665 -10.453 1.00 89.12 84 ASN A C 1
ATOM 644 O O . ASN A 1 84 ? 18.138 -11.808 -10.167 1.00 89.12 84 ASN A O 1
ATOM 648 N N . LEU A 1 85 ? 18.305 -9.646 -9.610 1.00 90.81 85 LEU A N 1
ATOM 649 C CA . LEU A 1 85 ? 17.605 -9.789 -8.335 1.00 90.81 85 LEU A CA 1
ATOM 650 C C . LEU A 1 85 ? 16.106 -9.500 -8.540 1.00 90.81 85 LEU A C 1
ATOM 652 O O . LEU A 1 85 ? 15.783 -8.380 -8.935 1.00 90.81 85 LEU A O 1
ATOM 656 N N . PRO A 1 86 ? 15.181 -10.436 -8.246 1.00 90.75 86 PRO A N 1
ATOM 657 C CA . PRO A 1 86 ? 13.736 -10.239 -8.425 1.00 90.75 86 PRO A CA 1
ATOM 658 C C . PRO A 1 86 ? 13.132 -9.409 -7.276 1.00 90.75 86 PRO A C 1
ATOM 660 O O . PRO A 1 86 ? 12.358 -9.900 -6.449 1.00 90.75 86 PRO A O 1
ATOM 663 N N . MET A 1 87 ? 13.561 -8.151 -7.156 1.00 89.75 87 MET A N 1
ATOM 664 C CA . MET A 1 87 ? 13.190 -7.268 -6.050 1.00 89.75 87 MET A CA 1
ATOM 665 C C . MET A 1 87 ? 11.720 -6.840 -6.120 1.00 89.75 87 MET A C 1
ATOM 667 O O . MET A 1 87 ? 11.066 -6.698 -5.088 1.00 89.75 87 MET A O 1
ATOM 671 N N . ASP A 1 88 ? 11.187 -6.686 -7.325 1.00 89.31 88 ASP A N 1
ATOM 672 C CA . ASP A 1 88 ? 9.768 -6.496 -7.619 1.00 89.31 88 ASP A CA 1
ATOM 673 C C . ASP A 1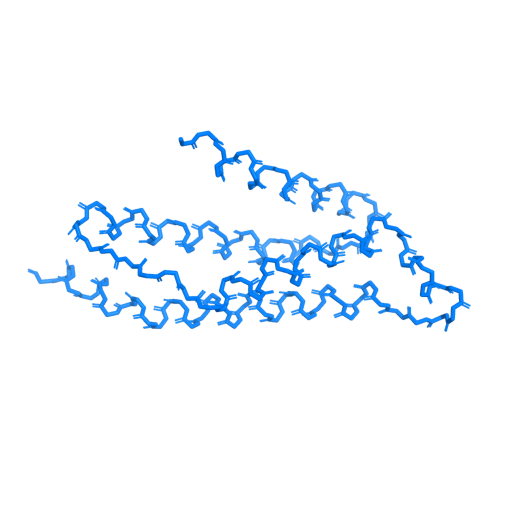 88 ? 8.892 -7.588 -6.992 1.00 89.31 88 ASP A C 1
ATOM 675 O O . ASP A 1 88 ? 7.954 -7.285 -6.246 1.00 89.31 88 ASP A O 1
ATOM 679 N N . PHE A 1 89 ? 9.241 -8.856 -7.207 1.00 89.88 89 PHE A N 1
ATOM 680 C CA . PHE A 1 89 ? 8.529 -9.997 -6.645 1.00 89.88 89 PHE A CA 1
ATOM 681 C C . PHE A 1 89 ? 8.634 -10.016 -5.117 1.00 89.88 89 PHE A C 1
ATOM 683 O O . PHE A 1 89 ? 7.619 -10.089 -4.419 1.00 89.88 89 PHE A O 1
ATOM 690 N N . ILE A 1 90 ? 9.856 -9.887 -4.585 1.00 91.06 90 ILE A N 1
ATOM 691 C CA . ILE A 1 90 ? 10.119 -9.900 -3.138 1.00 91.06 90 ILE A CA 1
ATOM 692 C C . ILE A 1 90 ? 9.321 -8.796 -2.439 1.00 91.06 90 ILE A C 1
ATOM 694 O O . ILE A 1 90 ? 8.647 -9.050 -1.439 1.00 91.06 90 ILE A O 1
ATOM 698 N N . MET A 1 91 ? 9.359 -7.574 -2.971 1.00 89.75 91 MET A N 1
ATOM 699 C CA . MET A 1 91 ? 8.701 -6.425 -2.359 1.00 89.75 91 MET A CA 1
ATOM 700 C C . MET A 1 91 ? 7.177 -6.512 -2.461 1.00 89.75 91 MET A C 1
ATOM 702 O O . MET A 1 91 ? 6.475 -6.154 -1.513 1.00 89.75 91 MET A O 1
ATOM 706 N N . THR A 1 92 ? 6.653 -7.032 -3.572 1.00 90.81 92 THR A N 1
ATOM 707 C CA . THR A 1 92 ? 5.212 -7.240 -3.752 1.00 90.81 92 THR A CA 1
ATOM 708 C C . THR A 1 92 ? 4.670 -8.249 -2.742 1.00 90.81 92 THR A C 1
ATOM 710 O O . THR A 1 92 ? 3.697 -7.960 -2.042 1.00 90.81 92 THR A O 1
ATOM 713 N N . TYR A 1 93 ? 5.338 -9.395 -2.582 1.00 92.44 93 TYR A N 1
ATOM 714 C CA . TYR A 1 93 ? 4.948 -10.399 -1.589 1.00 92.44 93 TYR A CA 1
ATOM 715 C C . TYR A 1 93 ? 5.140 -9.903 -0.156 1.00 92.44 93 TYR A C 1
ATOM 717 O O . TYR A 1 93 ? 4.267 -10.118 0.686 1.00 92.44 93 TYR A O 1
ATOM 725 N N . ALA A 1 94 ? 6.228 -9.186 0.133 1.00 90.94 94 ALA A N 1
ATOM 726 C CA . ALA A 1 94 ? 6.432 -8.571 1.441 1.00 90.94 94 ALA A CA 1
ATOM 727 C C . ALA A 1 94 ? 5.308 -7.574 1.770 1.00 90.94 94 ALA A C 1
ATOM 729 O O . ALA A 1 94 ? 4.731 -7.623 2.858 1.00 90.94 94 ALA A O 1
ATOM 730 N N . SER A 1 95 ? 4.940 -6.713 0.815 1.00 90.06 95 SER A N 1
ATOM 731 C CA . SER A 1 95 ? 3.837 -5.759 0.959 1.00 90.06 95 SER A CA 1
ATOM 732 C C . SER A 1 95 ? 2.500 -6.460 1.200 1.00 90.06 95 SER A C 1
ATOM 734 O O . SER A 1 95 ? 1.744 -6.066 2.094 1.00 90.06 95 SER A O 1
ATOM 736 N N . LEU A 1 96 ? 2.227 -7.540 0.465 1.00 91.94 96 LEU A N 1
ATOM 737 C CA . LEU A 1 96 ? 1.033 -8.360 0.638 1.00 91.94 96 LEU A CA 1
ATOM 738 C C . LEU A 1 96 ? 0.977 -8.983 2.041 1.00 91.94 96 LEU A C 1
ATOM 740 O O . LEU A 1 96 ? -0.026 -8.828 2.737 1.00 91.94 96 LEU A O 1
ATOM 744 N N . ILE A 1 97 ? 2.061 -9.621 2.491 1.00 91.69 97 ILE A N 1
ATOM 745 C CA . ILE A 1 97 ? 2.149 -10.259 3.814 1.00 91.69 97 ILE A CA 1
ATOM 746 C C . ILE A 1 97 ? 1.947 -9.225 4.924 1.00 91.69 97 ILE A C 1
ATOM 748 O O . ILE A 1 97 ? 1.113 -9.423 5.810 1.00 91.69 97 ILE A O 1
ATOM 752 N N . ILE A 1 98 ? 2.648 -8.089 4.858 1.00 89.12 98 ILE A N 1
ATOM 7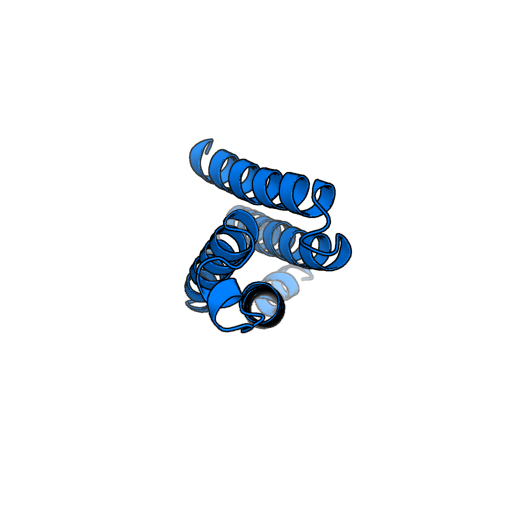53 C CA . ILE A 1 98 ? 2.496 -6.994 5.825 1.00 89.12 98 ILE A CA 1
ATOM 754 C C . ILE A 1 98 ? 1.054 -6.476 5.822 1.00 89.12 98 ILE A C 1
ATOM 756 O O . ILE A 1 98 ? 0.494 -6.191 6.883 1.00 89.12 98 ILE A O 1
ATOM 760 N N . THR A 1 99 ? 0.428 -6.382 4.648 1.00 89.56 99 THR A N 1
ATOM 761 C CA . THR A 1 99 ? -0.960 -5.934 4.518 1.00 89.56 99 THR A CA 1
ATOM 762 C C . THR A 1 99 ? -1.928 -6.899 5.194 1.00 89.56 99 THR A C 1
ATOM 764 O O . THR A 1 99 ? -2.783 -6.452 5.963 1.00 89.56 99 THR A O 1
ATOM 767 N N . VAL A 1 100 ? -1.762 -8.205 4.980 1.00 90.25 100 VAL A N 1
ATOM 768 C CA . VAL A 1 100 ? -2.583 -9.247 5.610 1.00 90.25 100 VAL A CA 1
ATOM 769 C C . VAL A 1 100 ? -2.389 -9.253 7.125 1.00 90.25 100 VAL A C 1
ATOM 771 O O . VAL A 1 100 ? -3.373 -9.157 7.856 1.00 90.25 100 VAL A O 1
ATOM 774 N N . ILE A 1 101 ? -1.142 -9.275 7.610 1.00 88.94 101 ILE A N 1
ATOM 775 C CA . ILE A 1 101 ? -0.829 -9.241 9.050 1.00 88.94 101 ILE A CA 1
ATOM 776 C C . ILE A 1 101 ? -1.430 -7.992 9.692 1.00 88.94 101 ILE A C 1
ATOM 778 O O . ILE A 1 101 ? -2.080 -8.070 10.732 1.00 88.94 101 ILE A O 1
ATOM 782 N N . SER A 1 102 ? -1.265 -6.836 9.049 1.00 87.00 102 SER A N 1
ATOM 783 C CA . SER A 1 102 ? -1.824 -5.5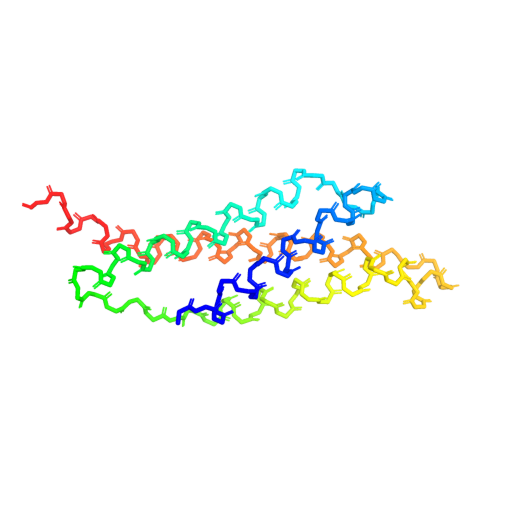81 9.535 1.00 87.00 102 SER A CA 1
ATOM 784 C C . SER A 1 102 ? -3.353 -5.597 9.554 1.00 87.00 102 SER A C 1
ATOM 786 O O . SER A 1 102 ? -3.952 -5.051 10.477 1.00 87.00 102 SER A O 1
ATOM 788 N N . GLY A 1 103 ? -3.991 -6.206 8.551 1.00 85.00 103 GLY A N 1
ATOM 789 C CA . GLY A 1 103 ? -5.437 -6.401 8.521 1.00 85.00 103 GLY A CA 1
ATOM 790 C C . GLY A 1 103 ? -5.908 -7.258 9.693 1.00 85.00 103 GLY A C 1
ATOM 791 O O . GLY A 1 103 ? -6.768 -6.825 10.455 1.00 85.00 103 GLY A O 1
ATOM 792 N N . ILE A 1 104 ? -5.296 -8.426 9.888 1.00 86.06 104 ILE A N 1
ATOM 793 C CA . ILE A 1 104 ? -5.637 -9.358 10.969 1.00 86.06 104 ILE A CA 1
ATOM 794 C C . ILE A 1 104 ? -5.432 -8.709 12.344 1.00 86.06 104 ILE A C 1
ATOM 796 O O . ILE A 1 104 ? -6.355 -8.725 13.157 1.00 86.06 104 ILE A O 1
ATOM 800 N N . ASP A 1 105 ? -4.275 -8.086 12.594 1.00 84.50 105 ASP A N 1
ATOM 801 C CA . ASP A 1 105 ? -3.985 -7.385 13.855 1.00 84.50 105 ASP A CA 1
ATOM 802 C C . ASP A 1 105 ? -5.043 -6.317 14.151 1.00 84.50 105 ASP A C 1
ATOM 804 O O . ASP A 1 105 ? -5.557 -6.226 15.268 1.00 84.50 105 ASP A O 1
ATOM 808 N N . TYR A 1 106 ? -5.423 -5.545 13.130 1.00 81.94 106 TYR A N 1
ATOM 809 C CA . TYR A 1 106 ? -6.425 -4.499 13.269 1.00 81.94 106 TYR A CA 1
ATOM 810 C C . TYR A 1 106 ? -7.814 -5.067 13.562 1.00 81.94 106 TYR A C 1
ATOM 812 O O . TYR A 1 106 ? -8.508 -4.560 14.443 1.00 81.94 106 TYR A O 1
ATOM 820 N N . PHE A 1 107 ? -8.221 -6.123 12.859 1.00 82.19 107 PHE A N 1
ATOM 821 C CA . PHE A 1 107 ? -9.510 -6.767 13.082 1.00 82.19 107 PHE A CA 1
ATOM 822 C C . PHE A 1 107 ? -9.583 -7.413 14.463 1.00 82.19 107 PHE A C 1
ATOM 824 O O . PHE A 1 107 ? -10.527 -7.138 15.193 1.00 82.19 107 PHE A O 1
ATOM 831 N N . ILE A 1 108 ? -8.584 -8.195 14.878 1.00 82.06 108 ILE A N 1
ATOM 832 C CA . ILE A 1 108 ? -8.577 -8.852 16.194 1.00 82.06 108 ILE A CA 1
ATOM 833 C C . ILE A 1 108 ? -8.612 -7.811 17.315 1.00 82.06 108 ILE A C 1
ATOM 835 O O . ILE A 1 108 ? -9.447 -7.904 18.219 1.00 82.06 108 ILE A O 1
ATOM 839 N N . LYS A 1 109 ? -7.761 -6.780 17.235 1.00 78.56 109 LYS A N 1
ATOM 840 C CA . LYS A 1 109 ? -7.711 -5.729 18.254 1.00 78.56 109 LYS A CA 1
ATOM 841 C C . LYS A 1 109 ? -8.980 -4.913 18.333 1.00 78.56 109 LYS A C 1
ATOM 843 O O . LYS A 1 109 ? -9.255 -4.429 19.411 1.00 78.56 109 LYS A O 1
ATOM 848 N N . ASN A 1 110 ? -9.751 -4.755 17.261 1.00 75.94 110 ASN A N 1
ATOM 849 C CA . ASN A 1 110 ? -10.938 -3.893 17.265 1.00 75.94 110 ASN A CA 1
ATOM 850 C C . ASN A 1 110 ? -12.265 -4.668 17.229 1.00 75.94 110 ASN A C 1
ATOM 852 O O . ASN A 1 110 ? -13.326 -4.085 17.433 1.00 75.94 110 ASN A O 1
ATOM 856 N N . MET A 1 111 ? -12.241 -5.992 17.057 1.00 71.75 111 MET A N 1
ATOM 857 C CA . MET A 1 111 ? -13.445 -6.830 17.051 1.00 71.75 111 MET A CA 1
ATOM 858 C C . MET A 1 111 ? -14.154 -6.863 18.414 1.00 71.75 111 MET A C 1
ATOM 860 O O . MET A 1 111 ? -15.362 -7.089 18.472 1.00 71.75 111 MET A O 1
ATOM 864 N N . HIS A 1 112 ? -13.452 -6.569 19.515 1.00 68.56 112 HIS A N 1
ATOM 865 C CA . HIS A 1 112 ? -14.091 -6.388 20.823 1.00 68.56 112 HIS A CA 1
ATOM 866 C C . HIS A 1 112 ? -14.984 -5.133 20.874 1.00 68.56 112 HIS A C 1
ATOM 868 O O . HIS A 1 112 ? -16.018 -5.152 21.539 1.00 68.56 112 HIS A O 1
ATOM 874 N N . ILE A 1 113 ? -14.638 -4.080 20.123 1.00 67.50 113 ILE A N 1
ATOM 875 C CA . ILE A 1 113 ? -15.439 -2.852 20.000 1.00 67.50 113 ILE A CA 1
ATOM 876 C C . ILE A 1 113 ? -16.742 -3.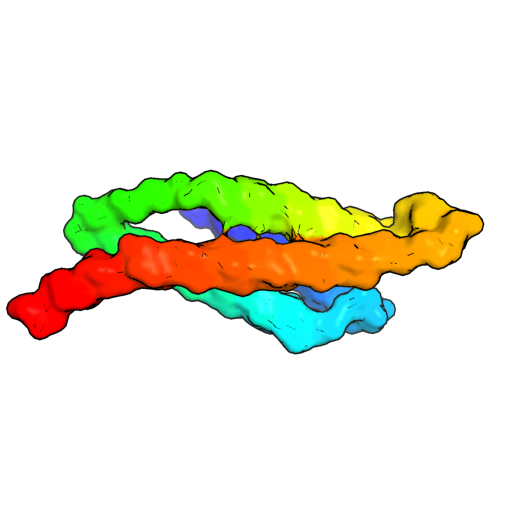168 19.256 1.00 67.50 113 ILE A C 1
ATOM 878 O O . ILE A 1 113 ? -17.816 -2.769 19.693 1.00 67.50 113 ILE A O 1
ATOM 882 N N . LEU A 1 114 ? -16.661 -3.981 18.196 1.00 62.72 114 LEU A N 1
ATOM 883 C CA . LEU A 1 114 ? -17.832 -4.462 17.457 1.00 62.72 114 LEU A CA 1
ATOM 884 C C . LEU A 1 114 ? -18.721 -5.408 18.280 1.00 62.72 114 LEU A C 1
ATOM 886 O O . LEU A 1 114 ? -19.930 -5.421 18.089 1.00 62.72 114 LEU A O 1
ATOM 890 N N . LYS A 1 115 ? -18.168 -6.204 19.206 1.00 58.19 115 LYS A N 1
ATOM 891 C CA . LYS A 1 115 ? -18.980 -7.087 20.069 1.00 58.19 115 LYS A CA 1
ATOM 892 C C . LYS A 1 115 ? -19.837 -6.324 21.079 1.00 58.19 115 LYS A C 1
ATOM 894 O O . LYS A 1 115 ? -20.915 -6.805 21.413 1.00 58.19 115 LYS A O 1
ATOM 899 N N . LYS A 1 116 ? -19.408 -5.133 21.512 1.00 53.91 116 LYS A N 1
ATOM 900 C CA . LYS A 1 116 ? -20.201 -4.252 22.388 1.00 53.91 116 LYS A CA 1
ATOM 901 C C . LYS A 1 116 ? -21.484 -3.734 21.714 1.00 53.91 116 LYS A C 1
ATOM 903 O O . LYS A 1 116 ? -22.340 -3.194 22.391 1.00 53.91 116 LYS A O 1
ATOM 908 N N . TYR A 1 117 ? -21.610 -3.929 20.400 1.00 48.19 117 TYR A N 1
ATOM 909 C CA . TYR A 1 117 ? -22.749 -3.533 19.572 1.00 48.19 117 TYR A CA 1
ATOM 910 C C . TYR A 1 117 ? -23.928 -4.521 19.598 1.00 48.19 117 TYR A C 1
ATOM 912 O O . TYR A 1 117 ? -25.002 -4.200 19.103 1.00 48.19 117 TYR A O 1
ATOM 920 N N . LYS A 1 118 ? -23.721 -5.757 20.080 1.00 47.88 118 LYS A N 1
ATOM 921 C CA . LYS A 1 118 ? -24.738 -6.826 20.019 1.00 47.88 118 LYS A CA 1
ATOM 922 C C . LYS A 1 118 ? -25.573 -6.975 21.302 1.00 47.88 118 LYS A C 1
ATOM 924 O O . LYS A 1 118 ? -26.373 -7.905 21.369 1.00 47.88 118 LYS A O 1
ATOM 929 N N . GLN A 1 119 ? -25.364 -6.106 22.292 1.00 39.50 119 GLN A N 1
ATOM 930 C CA . GLN A 1 119 ? -26.211 -5.922 23.478 1.00 39.50 119 GLN A CA 1
ATOM 931 C C . GLN A 1 119 ? -26.785 -4.511 23.449 1.00 39.50 119 GLN A C 1
ATOM 933 O O . GLN A 1 119 ? -27.952 -4.368 23.864 1.00 39.50 119 GLN A O 1
#

Secondary structure (DSSP, 8-state):
--HHHHHHHHHHHHHHHHHHTTSS-HHHHHHHHHHHHHHHHHHHHHHTTT---PPPHHHHHHHHHHHHHHHHHHTTTTTGGGGT--HHHHHHHHHHHHHHHHHHHHHHHHHHHHHTT--

Radius of gyration: 16.34 Å; chains: 1; bounding box: 48×26×41 Å

Foldseek 3Di:
DVVVVVVLVVLLVLVVVLVVVVLDDPVLSVLLNVLVCVLVVLQVVCVVVVHHDDDDPLVVVLVVLSVVLSVCSVVVNPPVVVVVHPVNVVSSVVSSVSSVVSSVVSCVVCVVVVVVVVD